Protein AF-A0A3D4CQ05-F1 (afdb_monomer)

Radius of gyration: 16.27 Å; Cα contacts (8 Å, |Δi|>4): 32; chains: 1; bounding box: 45×26×42 Å

Secondary structure (DSSP, 8-state):
---TTGGG---TTT-TTSSPPPHHHHHHHHHHHHSGGGTT--S------SS-GGG-----TT-

Structure (mmCIF, N/CA/C/O backbone):
data_AF-A0A3D4CQ05-F1
#
_entry.id   AF-A0A3D4CQ05-F1
#
loop_
_atom_site.group_PDB
_atom_site.id
_atom_site.type_symbol
_atom_site.label_atom_id
_atom_site.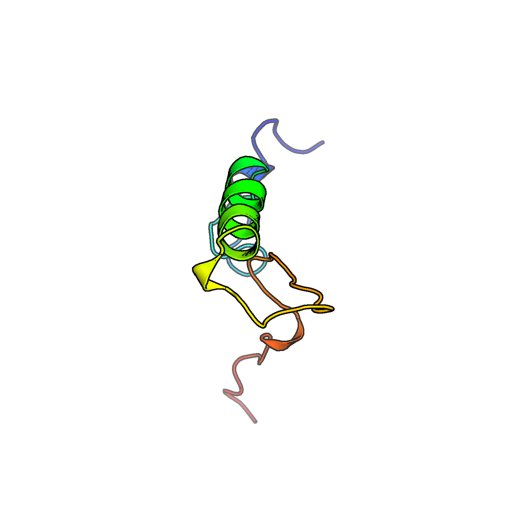label_alt_id
_atom_site.label_comp_id
_atom_site.label_asym_id
_atom_site.label_entity_id
_atom_site.label_seq_id
_atom_site.pdbx_PDB_ins_code
_atom_site.Cartn_x
_atom_site.Cartn_y
_atom_site.Cartn_z
_atom_site.occupancy
_atom_site.B_iso_or_equiv
_atom_site.auth_seq_id
_atom_site.auth_comp_id
_atom_site.auth_asym_id
_atom_site.auth_atom_id
_atom_site.pdbx_PDB_model_num
ATOM 1 N N . GLY A 1 1 ? -5.237 16.499 22.617 1.00 92.12 1 GLY A N 1
ATOM 2 C CA . GLY A 1 1 ? -4.719 15.801 21.422 1.00 92.12 1 GLY A CA 1
ATOM 3 C C . GLY A 1 1 ? -5.298 14.402 21.376 1.00 92.12 1 GLY A C 1
ATOM 4 O O . GLY A 1 1 ? -6.107 14.097 22.243 1.00 92.12 1 GLY A O 1
ATOM 5 N N . LEU A 1 2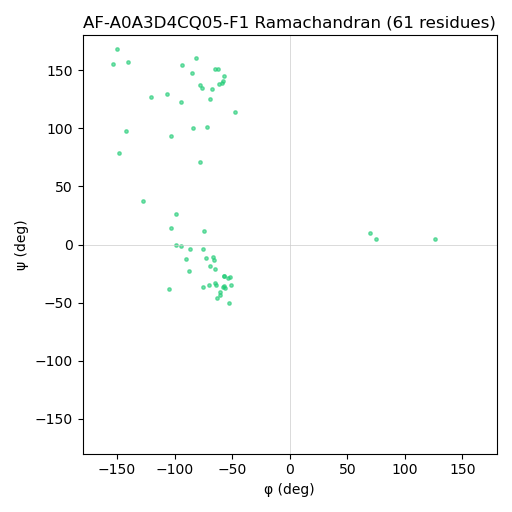 ? -4.916 13.589 20.389 1.00 93.12 2 LEU A N 1
ATOM 6 C CA . LEU A 1 2 ? -5.241 12.155 20.353 1.00 93.12 2 LEU A CA 1
ATOM 7 C C . LEU A 1 2 ? -4.264 11.352 21.231 1.00 93.12 2 LEU A C 1
ATOM 9 O O . LEU A 1 2 ? -3.171 11.840 21.528 1.00 93.12 2 LEU A O 1
ATOM 13 N N . ASP A 1 3 ? -4.653 10.135 21.613 1.00 95.75 3 ASP A N 1
ATOM 14 C CA . ASP A 1 3 ? -3.800 9.202 22.361 1.00 95.75 3 ASP A CA 1
ATOM 15 C C . ASP A 1 3 ? -2.545 8.816 21.565 1.00 95.75 3 ASP A C 1
ATOM 17 O O . ASP A 1 3 ? -2.618 8.749 20.341 1.00 95.75 3 ASP A O 1
ATOM 21 N N . PRO A 1 4 ? -1.405 8.492 22.201 1.00 96.62 4 PRO A N 1
ATOM 22 C CA . PRO A 1 4 ? -0.165 8.156 21.488 1.00 96.62 4 PRO A CA 1
ATOM 23 C C . PRO A 1 4 ? -0.298 7.036 20.439 1.00 96.62 4 PRO A C 1
ATOM 25 O O . PRO A 1 4 ? 0.423 7.021 19.443 1.00 96.62 4 PRO A O 1
ATOM 28 N N . ASP A 1 5 ? -1.238 6.113 20.637 1.00 96.31 5 ASP A N 1
ATOM 29 C CA . ASP A 1 5 ? -1.476 4.942 19.794 1.00 96.31 5 ASP A CA 1
ATOM 30 C C . ASP A 1 5 ? -2.696 5.084 18.866 1.00 96.31 5 ASP A C 1
ATOM 32 O O . ASP A 1 5 ? -3.147 4.097 18.282 1.00 96.31 5 ASP A O 1
ATOM 36 N N . TRP A 1 6 ? -3.226 6.301 18.689 1.00 95.62 6 TRP A N 1
ATOM 37 C CA . TRP A 1 6 ? -4.431 6.566 17.887 1.00 95.62 6 TRP A CA 1
ATOM 38 C C . TRP A 1 6 ? -4.384 5.949 16.480 1.00 95.62 6 TRP A C 1
ATOM 40 O O . TRP A 1 6 ? -5.396 5.475 15.966 1.00 95.62 6 TRP A O 1
ATOM 50 N N . HIS A 1 7 ? -3.198 5.912 15.869 1.00 94.44 7 HIS A N 1
ATOM 51 C CA . HIS A 1 7 ? -2.953 5.409 14.516 1.00 94.44 7 HIS A CA 1
ATOM 52 C C . HIS A 1 7 ? -3.189 3.897 14.376 1.00 94.44 7 HIS A C 1
ATOM 54 O O . HIS A 1 7 ? -3.226 3.390 13.258 1.00 94.44 7 HIS A O 1
ATOM 60 N N . THR A 1 8 ? -3.372 3.182 15.489 1.00 95.94 8 THR A N 1
ATOM 61 C CA . THR A 1 8 ? -3.690 1.745 15.543 1.00 95.94 8 THR A CA 1
ATOM 62 C C . THR A 1 8 ? -5.180 1.455 15.754 1.00 95.94 8 THR A C 1
ATOM 64 O O . THR A 1 8 ? -5.570 0.294 15.845 1.00 95.94 8 THR A O 1
ATOM 67 N N . LYS A 1 9 ? -6.006 2.504 15.875 1.00 95.81 9 LYS A N 1
ATOM 68 C CA . LYS A 1 9 ? -7.422 2.431 16.277 1.00 95.81 9 LYS A CA 1
ATOM 69 C C . LYS A 1 9 ? -8.333 3.146 15.276 1.00 95.81 9 LYS A C 1
ATOM 71 O O . LYS A 1 9 ? -9.281 3.833 15.657 1.00 95.81 9 LYS A O 1
ATOM 76 N N . LEU A 1 10 ? -8.018 3.043 13.988 1.00 93.38 10 LEU A N 1
ATOM 77 C CA . LEU A 1 10 ? -8.791 3.698 12.939 1.00 93.38 10 LEU A CA 1
ATOM 78 C C . LEU A 1 10 ? -10.084 2.920 12.649 1.00 93.38 10 LEU A C 1
ATOM 80 O O . LEU A 1 10 ? -10.053 1.695 12.546 1.00 93.38 10 LEU A O 1
ATOM 84 N N . PRO A 1 11 ? -11.227 3.604 12.472 1.00 91.25 11 PRO A N 1
ATOM 85 C CA . PRO A 1 11 ? -12.446 2.950 12.019 1.00 91.25 11 PRO A CA 1
ATOM 86 C C . PRO A 1 11 ? -12.256 2.265 10.649 1.00 91.25 11 PRO A C 1
ATOM 88 O O . PRO A 1 1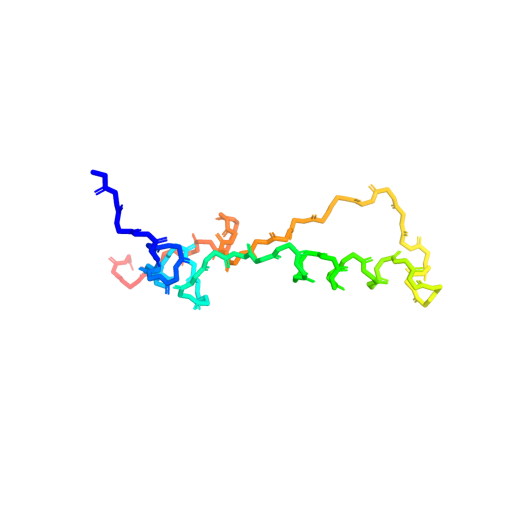1 ? -11.693 2.886 9.741 1.00 91.25 11 PRO A O 1
ATOM 91 N N . PRO A 1 12 ? -12.804 1.051 10.440 1.00 87.75 12 PRO A N 1
ATOM 92 C CA . PRO A 1 12 ? -12.672 0.311 9.179 1.00 87.75 12 PRO A CA 1
ATOM 93 C C . PRO A 1 12 ? -13.182 1.048 7.937 1.00 87.75 12 PRO A C 1
ATOM 95 O O . PRO A 1 12 ? -12.688 0.824 6.840 1.00 87.75 12 PRO A O 1
ATOM 98 N N . VAL A 1 13 ? -14.146 1.960 8.111 1.00 85.19 13 VAL A N 1
ATOM 99 C CA . VAL A 1 13 ? -14.681 2.804 7.027 1.00 85.19 13 VAL A CA 1
ATOM 100 C C . VAL A 1 13 ? -13.639 3.770 6.446 1.00 85.19 13 VAL A C 1
ATOM 102 O O . VAL A 1 13 ? -13.791 4.237 5.321 1.00 85.19 13 VAL A O 1
ATOM 105 N N . TYR A 1 14 ? -12.576 4.071 7.196 1.00 85.88 14 TYR A N 1
ATOM 106 C CA . TYR A 1 14 ? -11.464 4.909 6.739 1.00 85.88 14 TYR A CA 1
ATOM 107 C C . TYR A 1 14 ? -10.216 4.087 6.421 1.00 85.88 14 TYR A C 1
ATOM 109 O O . TYR A 1 14 ? -9.504 4.392 5.468 1.00 85.88 14 TYR A O 1
ATOM 117 N N . ALA A 1 15 ? -9.950 3.054 7.219 1.00 91.50 15 ALA A N 1
ATOM 118 C CA . ALA A 1 15 ? -8.807 2.168 7.063 1.00 91.50 15 ALA A CA 1
ATOM 119 C C . ALA A 1 15 ? -9.240 0.735 7.401 1.00 91.50 15 ALA A C 1
ATOM 121 O O . ALA A 1 15 ? -9.292 0.388 8.581 1.00 91.50 15 ALA A O 1
ATOM 122 N N . PRO A 1 16 ? -9.570 -0.101 6.403 1.00 89.62 16 PRO A N 1
ATOM 123 C CA . PRO A 1 16 ? -10.011 -1.478 6.613 1.00 89.62 16 PRO A CA 1
ATOM 124 C C . PRO A 1 16 ? -9.098 -2.339 7.493 1.00 89.62 16 PRO A C 1
ATOM 126 O O . PRO A 1 16 ? -9.598 -3.224 8.183 1.00 89.62 16 PRO A O 1
ATOM 129 N N . ALA A 1 17 ? -7.788 -2.067 7.541 1.00 93.75 17 ALA A N 1
ATOM 130 C CA . ALA A 1 17 ? -6.872 -2.770 8.444 1.00 93.75 17 ALA A CA 1
ATOM 131 C C . ALA A 1 17 ? -6.992 -2.325 9.917 1.00 93.75 17 ALA A C 1
ATOM 133 O O . ALA A 1 17 ? -6.299 -2.859 10.780 1.00 93.75 17 ALA A O 1
ATOM 134 N N . GLY A 1 18 ? -7.823 -1.322 10.215 1.00 95.00 18 GLY A N 1
ATOM 135 C CA . GLY A 1 18 ? -8.008 -0.752 11.550 1.00 95.00 18 GLY A CA 1
ATOM 136 C C . GLY A 1 18 ? -6.856 0.140 12.018 1.00 95.00 18 GLY A C 1
ATOM 137 O O . GLY A 1 18 ? -6.851 0.601 13.156 1.00 95.00 18 GLY A O 1
ATOM 138 N N . ARG A 1 19 ? -5.866 0.401 11.162 1.00 95.56 19 ARG A N 1
ATOM 139 C CA . ARG A 1 19 ? -4.655 1.165 11.487 1.00 95.56 19 ARG A CA 1
ATOM 140 C C . ARG A 1 19 ? -4.123 1.904 10.273 1.00 95.56 19 ARG A C 1
ATOM 142 O O . ARG A 1 19 ? -4.536 1.623 9.153 1.00 95.56 19 ARG A O 1
ATOM 149 N N . ILE A 1 20 ? -3.182 2.816 10.476 1.00 93.81 20 ILE A N 1
ATOM 150 C CA . ILE A 1 20 ? -2.463 3.448 9.372 1.00 93.81 20 ILE A CA 1
ATOM 151 C C . ILE A 1 20 ? -1.617 2.416 8.609 1.00 93.81 20 ILE A C 1
ATOM 153 O O . ILE A 1 20 ? -1.180 1.405 9.171 1.00 93.81 20 ILE A O 1
ATOM 157 N N . LEU A 1 21 ? -1.416 2.672 7.317 1.00 93.44 21 LEU A N 1
ATOM 158 C CA . LEU A 1 21 ? -0.454 1.935 6.506 1.00 93.44 21 LEU A CA 1
ATOM 159 C C . LEU A 1 21 ? 0.962 2.260 7.002 1.00 93.44 21 LEU A C 1
ATOM 161 O O . LEU A 1 21 ? 1.273 3.429 7.241 1.00 93.44 21 LEU A O 1
ATOM 165 N N . MET A 1 22 ? 1.799 1.241 7.169 1.00 95.00 22 MET A N 1
ATOM 166 C CA . MET A 1 22 ? 3.168 1.399 7.657 1.00 95.00 22 MET A CA 1
ATOM 167 C C . MET A 1 22 ? 4.157 1.524 6.498 1.00 95.00 22 MET A C 1
ATOM 169 O O . MET A 1 22 ? 3.931 1.015 5.397 1.00 95.00 22 MET A O 1
ATOM 173 N N . SER A 1 23 ? 5.291 2.173 6.756 1.00 95.50 23 SER A N 1
ATOM 174 C CA . SER A 1 23 ? 6.355 2.367 5.765 1.00 95.50 23 SER A CA 1
ATOM 175 C C . SER A 1 23 ? 6.884 1.042 5.210 1.00 95.50 23 SER A C 1
ATOM 177 O O . SER A 1 23 ? 7.178 0.938 4.021 1.00 95.50 23 SER A O 1
ATOM 179 N N . GLU A 1 24 ? 6.963 0.012 6.048 1.00 97.12 24 GLU A N 1
ATOM 180 C CA . GLU A 1 24 ? 7.405 -1.333 5.677 1.00 97.12 24 GLU A CA 1
ATOM 181 C C . GLU A 1 24 ? 6.449 -1.994 4.675 1.00 97.12 24 GLU A C 1
ATOM 183 O O . GLU A 1 24 ? 6.885 -2.724 3.787 1.00 97.12 24 GLU A O 1
ATOM 188 N N . GLU A 1 25 ? 5.150 -1.706 4.767 1.00 95.50 25 GLU A N 1
ATOM 189 C CA . GLU A 1 25 ? 4.141 -2.229 3.841 1.00 95.50 25 GLU A CA 1
ATOM 190 C C . GLU A 1 25 ? 4.205 -1.517 2.486 1.00 95.50 25 GLU A C 1
ATOM 192 O O . GLU A 1 25 ? 4.063 -2.155 1.444 1.00 95.50 25 GLU A O 1
ATOM 197 N N . ILE A 1 26 ? 4.497 -0.212 2.488 1.00 94.94 26 ILE A N 1
ATOM 198 C CA . ILE A 1 26 ? 4.770 0.555 1.263 1.00 94.94 26 ILE A CA 1
ATOM 199 C C . ILE A 1 26 ? 6.024 0.006 0.573 1.00 94.94 26 ILE A C 1
ATOM 201 O O . ILE A 1 26 ? 6.011 -0.232 -0.635 1.00 94.94 26 ILE A O 1
ATOM 205 N N . ALA A 1 27 ? 7.091 -0.243 1.338 1.00 95.94 27 ALA A N 1
ATOM 206 C CA . ALA A 1 27 ? 8.325 -0.820 0.814 1.00 95.94 27 ALA A CA 1
ATOM 207 C C . ALA A 1 27 ? 8.088 -2.213 0.212 1.00 95.94 27 ALA A C 1
ATOM 209 O O . ALA A 1 27 ? 8.553 -2.488 -0.892 1.00 95.94 27 ALA A O 1
ATOM 210 N N . ALA A 1 28 ? 7.310 -3.064 0.887 1.00 95.69 28 ALA A N 1
ATOM 211 C CA . ALA A 1 28 ? 6.931 -4.374 0.363 1.00 95.69 28 ALA A CA 1
ATOM 212 C C . ALA A 1 28 ? 6.132 -4.271 -0.950 1.00 95.69 28 ALA A C 1
ATOM 214 O O . ALA A 1 28 ? 6.394 -5.027 -1.883 1.00 95.69 28 ALA A O 1
ATOM 215 N N . GLY A 1 29 ? 5.211 -3.307 -1.060 1.00 93.81 29 GLY A N 1
ATOM 216 C CA . GLY A 1 29 ? 4.492 -3.030 -2.307 1.00 93.81 29 GLY A CA 1
ATOM 217 C C . GLY A 1 29 ? 5.406 -2.542 -3.437 1.00 93.81 29 GLY A C 1
ATOM 218 O O . GLY A 1 29 ? 5.199 -2.899 -4.595 1.00 93.81 29 GLY A O 1
ATOM 219 N N . ALA A 1 30 ? 6.447 -1.771 -3.111 1.00 94.56 30 ALA A N 1
ATOM 220 C CA . ALA A 1 30 ? 7.436 -1.307 -4.082 1.00 94.56 30 ALA A CA 1
ATOM 221 C C . ALA A 1 30 ? 8.337 -2.439 -4.602 1.00 94.56 30 ALA A C 1
ATOM 223 O O . ALA A 1 30 ? 8.683 -2.426 -5.780 1.00 94.56 30 ALA A O 1
ATOM 224 N N . LEU A 1 31 ? 8.680 -3.426 -3.761 1.00 94.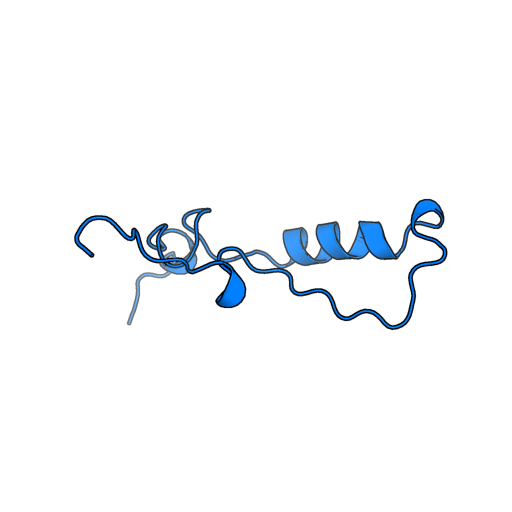69 31 LEU A N 1
ATOM 225 C CA . LEU A 1 31 ? 9.521 -4.563 -4.163 1.00 94.69 31 LEU A CA 1
ATOM 226 C C . LEU A 1 31 ? 8.953 -5.316 -5.364 1.00 94.69 31 LEU A C 1
ATOM 228 O O . LEU A 1 31 ? 9.724 -5.711 -6.230 1.00 94.69 31 LEU A O 1
ATOM 232 N N . TYR A 1 32 ? 7.627 -5.463 -5.440 1.00 90.62 32 TYR A N 1
ATOM 233 C CA . TYR A 1 32 ? 6.973 -6.071 -6.597 1.00 90.62 32 TYR A CA 1
ATOM 234 C C . TYR A 1 32 ? 7.411 -5.383 -7.896 1.00 90.62 32 TYR A C 1
ATOM 236 O O . TYR A 1 32 ? 7.893 -6.047 -8.798 1.00 90.62 32 TYR A O 1
ATOM 244 N N . TRP A 1 33 ? 7.350 -4.052 -7.960 1.00 92.00 33 TRP A N 1
ATOM 245 C CA . TRP A 1 33 ? 7.688 -3.271 -9.158 1.00 92.00 33 TRP A CA 1
ATOM 246 C C . TRP A 1 33 ? 9.183 -3.199 -9.485 1.00 92.00 33 TRP A C 1
ATOM 248 O O . TRP A 1 33 ? 9.550 -2.721 -10.556 1.00 92.00 33 TRP A O 1
ATOM 258 N N . LEU A 1 34 ? 10.045 -3.618 -8.560 1.00 91.62 34 LEU A N 1
ATOM 259 C CA . LEU A 1 34 ? 11.487 -3.716 -8.786 1.00 91.62 34 LEU A CA 1
ATOM 260 C C . LEU A 1 34 ? 11.899 -5.093 -9.317 1.00 91.62 34 LEU A C 1
ATOM 262 O O . LEU A 1 34 ? 13.040 -5.250 -9.741 1.00 91.62 34 LEU A O 1
ATOM 266 N N . ASP A 1 35 ? 11.004 -6.080 -9.265 1.00 92.62 35 ASP A N 1
ATOM 267 C CA . ASP A 1 35 ? 11.276 -7.433 -9.733 1.00 92.62 35 ASP A CA 1
ATOM 268 C C . ASP A 1 35 ? 11.243 -7.498 -11.267 1.00 92.62 35 ASP A C 1
ATOM 270 O O . ASP A 1 35 ? 10.314 -6.991 -11.906 1.00 92.62 35 ASP A O 1
ATOM 274 N N . ASP A 1 36 ? 12.232 -8.169 -11.862 1.00 91.56 36 ASP A N 1
ATOM 275 C CA . ASP A 1 36 ? 12.348 -8.348 -13.315 1.00 91.56 36 ASP A CA 1
ATOM 276 C C . ASP A 1 36 ? 11.106 -9.025 -13.927 1.00 91.56 36 ASP A C 1
ATOM 278 O O . ASP A 1 36 ? 10.766 -8.777 -15.089 1.00 91.56 36 ASP A O 1
ATOM 282 N N . ALA A 1 37 ? 10.382 -9.838 -13.149 1.00 90.88 37 ALA A N 1
ATOM 283 C CA . ALA A 1 37 ? 9.145 -10.488 -13.575 1.00 90.88 37 ALA A CA 1
ATOM 284 C C . ALA A 1 37 ? 7.994 -9.503 -13.842 1.00 90.88 37 ALA A C 1
ATOM 286 O O . ALA A 1 37 ? 6.995 -9.890 -14.451 1.00 90.88 37 ALA A O 1
ATOM 287 N N . THR A 1 38 ? 8.115 -8.241 -13.416 1.00 89.88 38 THR A N 1
ATOM 288 C CA . THR A 1 38 ? 7.103 -7.204 -13.677 1.00 89.88 38 THR A CA 1
ATOM 289 C C . THR A 1 38 ? 7.279 -6.472 -15.007 1.00 89.88 38 THR A C 1
ATOM 291 O O . THR A 1 38 ? 6.410 -5.686 -15.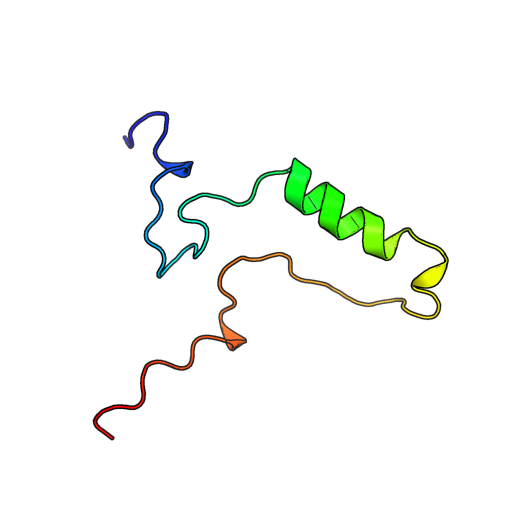398 1.00 89.88 38 THR A O 1
ATOM 294 N N . GLY A 1 39 ? 8.342 -6.758 -15.766 1.00 84.12 39 GLY A N 1
ATOM 295 C CA . GLY A 1 39 ? 8.458 -6.294 -17.151 1.00 84.12 39 GLY A CA 1
ATOM 296 C C . GLY A 1 39 ? 7.283 -6.797 -18.010 1.00 84.12 39 GLY A C 1
ATOM 297 O O . GLY A 1 39 ? 6.857 -7.941 -17.847 1.00 84.12 39 GLY A O 1
ATOM 298 N N . PRO A 1 40 ? 6.727 -5.993 -18.942 1.00 91.38 40 PRO A N 1
ATOM 299 C CA . PRO A 1 40 ? 7.199 -4.710 -19.478 1.00 91.38 40 PRO A CA 1
ATOM 300 C C . PRO A 1 40 ? 6.537 -3.470 -18.836 1.00 91.38 40 PRO A C 1
ATOM 302 O O . PRO A 1 40 ? 6.398 -2.440 -19.501 1.00 91.38 40 PRO A O 1
ATOM 305 N N . VAL A 1 41 ? 6.053 -3.552 -17.592 1.00 92.00 41 VAL A N 1
ATOM 306 C CA . VAL A 1 41 ? 5.290 -2.444 -16.997 1.00 92.00 41 VAL A CA 1
ATOM 307 C C . VAL A 1 41 ? 6.196 -1.234 -16.733 1.00 92.00 41 VAL A C 1
ATOM 309 O O . VAL A 1 41 ? 7.225 -1.340 -16.074 1.00 92.00 41 VAL A O 1
ATOM 312 N N . SER A 1 42 ? 5.822 -0.067 -17.265 1.00 91.50 42 SER A N 1
ATOM 313 C CA . SER A 1 42 ? 6.576 1.182 -17.115 1.00 91.50 42 SER A CA 1
ATOM 314 C C . SER A 1 42 ? 5.666 2.407 -17.235 1.00 91.50 42 SER A C 1
ATOM 316 O O . SER A 1 42 ? 4.603 2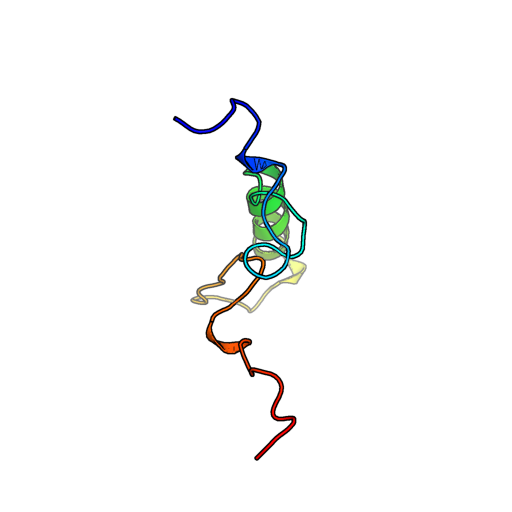.342 -17.851 1.00 91.50 42 SER A O 1
ATOM 318 N N . GLY A 1 43 ? 6.081 3.533 -16.644 1.00 91.44 43 GLY A N 1
ATOM 319 C CA . GLY A 1 43 ? 5.354 4.809 -16.700 1.00 91.44 43 GLY A CA 1
ATOM 320 C C . GLY A 1 43 ? 4.036 4.839 -15.917 1.00 91.44 43 GLY A C 1
ATOM 321 O O . GLY A 1 43 ? 3.262 5.783 -16.062 1.00 91.44 43 GLY A O 1
ATOM 322 N N . CYS A 1 44 ? 3.764 3.818 -15.103 1.00 91.19 44 CYS A N 1
ATOM 323 C CA . CYS A 1 44 ? 2.554 3.730 -14.295 1.00 91.19 44 CYS A CA 1
ATOM 324 C C . CYS A 1 44 ? 2.707 4.476 -12.965 1.00 91.19 44 CYS A C 1
ATOM 326 O O . CYS A 1 44 ? 3.779 4.498 -12.363 1.00 91.19 44 CYS A O 1
ATOM 328 N N . VAL A 1 45 ? 1.597 5.031 -12.480 1.00 92.50 45 VAL A N 1
ATOM 329 C CA . VAL A 1 45 ? 1.449 5.507 -11.102 1.00 92.50 45 VAL A CA 1
ATOM 330 C C . VAL A 1 45 ? 0.558 4.511 -10.376 1.00 92.50 45 VAL A C 1
ATOM 332 O O . VAL A 1 45 ? -0.504 4.151 -10.883 1.00 92.50 45 VAL A O 1
ATOM 335 N N . VAL A 1 46 ? 1.002 4.054 -9.209 1.00 90.75 46 VAL A N 1
ATOM 336 C CA . VAL A 1 46 ? 0.285 3.076 -8.389 1.00 90.75 46 VAL A CA 1
ATOM 337 C C . VAL A 1 46 ? 0.004 3.702 -7.038 1.00 90.75 46 VAL A C 1
ATOM 339 O O . VAL A 1 46 ? 0.913 4.197 -6.374 1.00 90.75 46 VAL A O 1
ATOM 342 N N . GLU A 1 47 ? -1.261 3.676 -6.641 1.00 91.00 47 GLU A N 1
ATOM 343 C CA . GLU A 1 47 ? -1.705 4.172 -5.347 1.00 91.00 47 GLU A CA 1
ATOM 344 C C . GLU A 1 47 ? -1.751 3.015 -4.345 1.00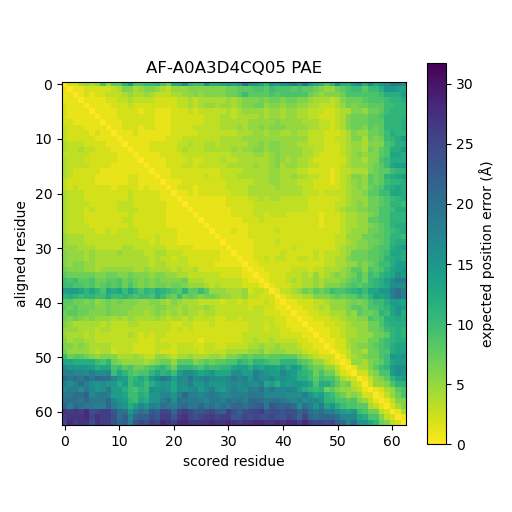 91.00 47 GLU A C 1
ATOM 346 O O . GLU A 1 47 ? -2.401 1.995 -4.577 1.00 91.00 47 GLU A O 1
ATOM 351 N N . LEU A 1 48 ? -1.017 3.159 -3.241 1.00 91.44 48 LEU A N 1
ATOM 352 C CA . LEU A 1 48 ? -1.021 2.211 -2.131 1.00 91.44 48 LEU A CA 1
ATOM 353 C C . LEU A 1 48 ? -1.860 2.797 -1.000 1.00 91.44 48 LEU A C 1
ATOM 355 O O . LEU A 1 48 ? -1.374 3.566 -0.172 1.00 91.44 48 LEU A O 1
ATOM 359 N N . GLU A 1 49 ? -3.135 2.432 -0.978 1.00 89.75 49 GLU A N 1
ATOM 360 C CA . GLU A 1 49 ? -4.094 2.900 0.014 1.00 89.75 49 GLU A CA 1
ATOM 361 C C . GLU A 1 49 ? -5.036 1.778 0.459 1.00 89.75 49 GLU A C 1
ATOM 363 O O . GLU A 1 49 ? -5.240 0.793 -0.247 1.00 89.75 49 GLU A O 1
ATOM 368 N N . GLN A 1 50 ? -5.621 1.916 1.651 1.00 87.81 50 GLN A N 1
ATOM 369 C CA . GLN A 1 50 ? -6.508 0.883 2.194 1.00 87.81 50 GLN A CA 1
ATOM 370 C C . GLN A 1 50 ? -7.969 1.045 1.747 1.00 87.81 50 GLN A C 1
ATOM 372 O O . GLN A 1 50 ? -8.718 0.073 1.796 1.00 87.81 50 GLN A O 1
ATOM 377 N N . TYR A 1 51 ? -8.402 2.251 1.349 1.00 82.38 51 TYR A N 1
ATOM 378 C CA . TYR A 1 51 ? -9.801 2.503 0.980 1.00 82.38 51 TYR A CA 1
ATOM 379 C C . TYR A 1 51 ? -9.968 3.589 -0.108 1.00 82.38 51 TYR A C 1
ATOM 381 O O . TYR A 1 51 ? -10.325 4.742 0.199 1.00 82.38 51 TYR A O 1
ATOM 389 N N . PRO A 1 52 ? -9.736 3.218 -1.386 1.00 75.00 52 PRO A N 1
ATOM 390 C CA . PRO A 1 52 ? -9.725 4.141 -2.515 1.00 75.00 52 PRO A CA 1
ATOM 391 C C . PRO A 1 52 ? -11.057 4.833 -2.735 1.00 75.00 52 PRO A C 1
ATOM 393 O O . PRO A 1 52 ? -12.113 4.199 -2.723 1.00 75.00 52 PRO A O 1
ATOM 396 N N . ALA A 1 53 ? -11.010 6.134 -3.033 1.00 67.06 53 ALA A N 1
ATOM 397 C CA . ALA A 1 53 ? -12.201 6.920 -3.358 1.00 67.06 53 ALA A CA 1
ATOM 398 C C . ALA A 1 53 ? -12.982 6.344 -4.550 1.00 67.06 53 ALA A C 1
ATOM 400 O O . ALA A 1 53 ? -14.210 6.344 -4.532 1.00 67.06 53 ALA A O 1
ATOM 401 N N . HIS A 1 54 ? -12.283 5.792 -5.546 1.00 61.62 54 HIS A N 1
ATOM 402 C CA . HIS A 1 54 ? -12.900 5.168 -6.723 1.00 61.62 54 HIS A CA 1
ATOM 403 C C . HIS A 1 54 ? -13.642 3.853 -6.403 1.00 61.62 54 HIS A C 1
ATOM 405 O O . HIS A 1 54 ? -14.501 3.440 -7.175 1.00 61.62 54 HIS A O 1
ATOM 411 N N . GLY A 1 55 ? -13.365 3.219 -5.256 1.00 59.06 55 GLY A N 1
ATOM 412 C CA . GLY A 1 55 ? -14.058 2.017 -4.773 1.00 59.06 55 GLY A CA 1
ATOM 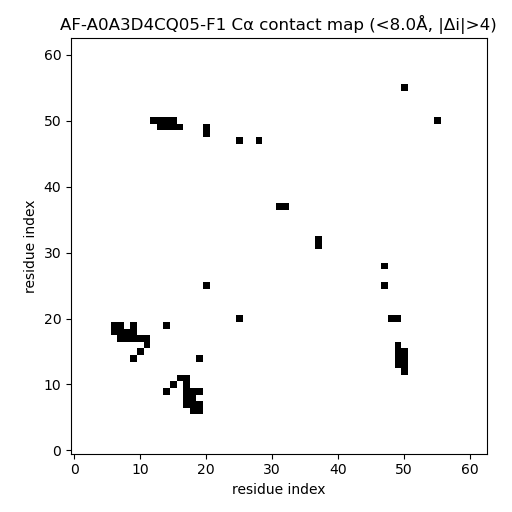413 C C . GLY A 1 55 ? -15.211 2.300 -3.803 1.00 59.06 55 GLY A C 1
ATOM 414 O O . GLY A 1 55 ? -15.878 1.368 -3.354 1.00 59.06 55 GLY A O 1
ATOM 415 N N . ARG A 1 56 ? -15.468 3.574 -3.472 1.00 67.06 56 ARG A N 1
ATOM 416 C CA . ARG A 1 56 ? -16.546 3.990 -2.562 1.00 67.06 56 ARG A CA 1
ATOM 417 C C . ARG A 1 56 ? -17.893 3.962 -3.288 1.00 67.06 56 ARG A C 1
ATOM 419 O O . ARG A 1 56 ? -18.459 5.010 -3.581 1.00 67.06 56 ARG A O 1
ATOM 426 N N . ASN A 1 57 ? -18.408 2.772 -3.599 1.00 64.69 57 ASN A N 1
ATOM 427 C CA . ASN A 1 57 ? -19.821 2.605 -3.943 1.00 64.69 57 ASN A CA 1
ATOM 428 C C . ASN A 1 57 ? -20.601 2.480 -2.625 1.00 64.69 57 ASN A C 1
ATOM 430 O O . ASN A 1 57 ? -20.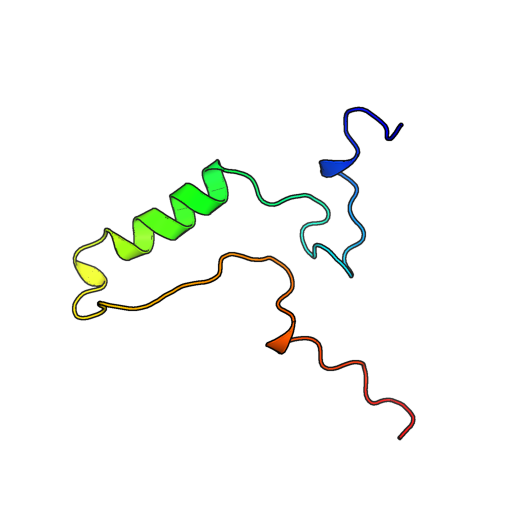557 1.404 -2.027 1.00 64.69 57 ASN A O 1
ATOM 434 N N . PRO A 1 58 ? -21.257 3.546 -2.126 1.00 66.81 58 PRO A N 1
ATOM 435 C CA . PRO A 1 58 ? -22.111 3.412 -0.957 1.00 66.81 58 PRO A CA 1
ATOM 436 C C . PRO A 1 58 ? -23.180 2.355 -1.237 1.00 66.81 58 PRO A C 1
ATOM 438 O O . PRO A 1 58 ? -23.642 2.216 -2.375 1.00 66.81 58 PRO A O 1
ATOM 441 N N . ASP A 1 59 ? -23.554 1.607 -0.201 1.00 64.06 59 ASP A N 1
ATOM 442 C CA . ASP A 1 59 ? -24.625 0.621 -0.269 1.00 64.06 59 ASP A CA 1
ATOM 443 C C . ASP A 1 59 ? -25.854 1.245 -0.938 1.00 64.06 59 ASP A C 1
ATOM 445 O O . ASP A 1 59 ? -26.463 2.177 -0.415 1.00 64.06 59 ASP A O 1
ATOM 449 N N . LYS A 1 60 ? -26.224 0.741 -2.122 1.00 68.56 60 LYS A N 1
ATOM 450 C CA . LYS A 1 60 ? -27.377 1.255 -2.885 1.00 68.56 60 LYS A CA 1
ATOM 451 C C . LYS A 1 60 ? -28.722 0.829 -2.293 1.00 68.56 60 LYS A C 1
ATOM 453 O O . LYS A 1 60 ? -29.750 0.944 -2.955 1.00 68.56 60 LYS A O 1
ATOM 458 N N . VAL A 1 61 ? -28.723 0.285 -1.078 1.00 58.50 61 VAL A N 1
ATOM 459 C CA . VAL A 1 61 ? -29.925 -0.249 -0.448 1.00 58.50 61 VAL A CA 1
ATOM 460 C C . VAL A 1 61 ? -30.816 0.932 -0.055 1.00 58.50 61 VAL A C 1
ATOM 462 O O . VAL A 1 61 ? -30.553 1.617 0.930 1.00 58.50 61 VAL A O 1
ATOM 465 N N . GLY A 1 62 ? -31.845 1.185 -0.869 1.00 62.81 62 GLY A N 1
ATOM 466 C CA . GLY A 1 62 ? -32.831 2.251 -0.665 1.00 62.81 62 GLY A CA 1
ATOM 467 C C . GLY A 1 62 ? -33.051 3.223 -1.834 1.00 62.81 62 GLY A C 1
ATOM 468 O O . GLY A 1 62 ? -33.810 4.172 -1.646 1.00 62.81 62 GLY A O 1
ATOM 469 N N . LEU A 1 63 ? -32.427 3.019 -3.005 1.00 51.12 63 LEU A N 1
ATOM 470 C CA . LEU A 1 63 ? -32.821 3.668 -4.271 1.00 51.12 63 LEU A CA 1
ATOM 471 C C . LEU A 1 63 ? -33.815 2.810 -5.061 1.00 51.12 63 LEU A C 1
ATOM 473 O O . LEU A 1 63 ? -33.619 1.574 -5.089 1.00 51.12 63 LEU A O 1
#

Mean predicted aligned error: 6.36 Å

Nearest PDB structures (foldseek):
  2foi-assembly1_C  TM=7.628E-01  e=1.132E+00  Plasmodium falciparum 3D7

pLDDT: mean 86.94, std 11.84, range [51.12, 97.12]

Foldseek 3Di:
DDDPQVQQQADCQQAVNRGDDDPVNVVVVVVVVVDPVPPPDDPDDDDDGRHDPVPPPDDPPPD

Sequence (63 aa):
GLDPDWHTKLPPVYAPAGRILMSEEIAAGALYWLDDATGPVSGCVVELEQYPAHGRNPDKVGL

Solvent-accessible surface area (backbone atoms only — not comparable to full-atom values): 4344 Å² total; per-residue (Å²): 134,79,62,99,64,49,60,63,66,37,58,51,93,70,18,62,83,24,28,67,87,52,72,69,57,54,50,56,60,48,51,56,76,70,37,78,86,48,63,89,73,74,97,75,87,82,86,90,72,74,63,55,76,94,70,66,71,70,82,70,84,85,119